Protein AF-A0A9D9VCZ2-F1 (afdb_monomer_lite)

Radius of gyration: 19.14 Å; chains: 1; bounding box: 24×22×69 Å

pLDDT: mean 80.07, std 17.74, range [39.88, 94.94]

Sequence (76 aa):
MECFNGCHTEVLPQSIEAAITPLQSLRTLGANSIDRAEIITLTLKQLNLKILLIEFATAKNLGELTNIFNKTRGVV

Foldseek 3Di:
DDDPDDDDPVPVPPPPPPPADQAAFVVNVVDDPVNVLVVLVVVCVVVVHDDDCVVCPPPGGNNSSVVVVCVRVVND

Secondary structure (DSSP, 8-state):
---------------------TT--TGGGT--HHHHHHHHHHHHHHTT----GGGGTT--SHHHHHHHHHHHHT--

Structure (mmCIF, N/CA/C/O backbone):
data_AF-A0A9D9VCZ2-F1
#
_entry.id   AF-A0A9D9VCZ2-F1
#
loop_
_atom_site.group_PDB
_atom_site.id
_atom_site.type_symbol
_atom_site.label_atom_id
_atom_site.label_alt_id
_atom_site.label_comp_id
_atom_site.label_asym_id
_atom_site.label_entity_id
_atom_site.label_seq_id
_atom_site.pdbx_PDB_ins_code
_atom_site.Cartn_x
_atom_site.Cartn_y
_atom_site.Cartn_z
_atom_site.occupancy
_atom_site.B_iso_or_equiv
_atom_site.auth_seq_id
_atom_site.auth_comp_id
_atom_site.auth_asym_id
_atom_site.auth_atom_id
_atom_site.pdbx_PDB_model_num
ATOM 1 N N . MET A 1 1 ? -3.829 4.448 -60.252 1.00 40.41 1 MET A N 1
ATOM 2 C CA . MET A 1 1 ? -4.200 5.234 -59.062 1.00 40.41 1 MET A CA 1
ATOM 3 C C . MET A 1 1 ? -4.511 4.226 -57.981 1.00 40.41 1 MET A C 1
ATOM 5 O O . MET A 1 1 ? -5.388 3.394 -58.179 1.00 40.41 1 MET A O 1
ATOM 9 N N . GLU A 1 2 ? -3.634 4.176 -56.991 1.00 46.66 2 GLU A N 1
ATOM 10 C CA . GLU A 1 2 ? -3.357 3.013 -56.154 1.00 46.66 2 GLU A CA 1
ATOM 11 C C . GLU A 1 2 ? -4.487 2.624 -55.193 1.00 46.66 2 GLU A C 1
ATOM 13 O O . GLU A 1 2 ? -5.228 3.464 -54.686 1.00 46.66 2 GLU A O 1
ATOM 18 N N . CYS A 1 3 ? -4.596 1.314 -54.952 1.00 39.88 3 CYS A N 1
ATOM 19 C CA . CYS A 1 3 ? -5.454 0.721 -53.938 1.00 39.88 3 CYS A CA 1
ATOM 20 C C . CYS A 1 3 ? -5.145 1.329 -52.564 1.00 39.88 3 CYS A C 1
ATOM 22 O O . CYS A 1 3 ? -4.005 1.282 -52.101 1.00 39.88 3 CYS A O 1
ATOM 24 N N . PHE A 1 4 ? -6.184 1.841 -51.906 1.00 51.38 4 PHE A N 1
ATOM 25 C CA . PHE A 1 4 ? -6.209 2.283 -50.512 1.00 51.38 4 PHE A CA 1
ATOM 26 C C . PHE A 1 4 ? -6.065 1.049 -49.588 1.00 51.38 4 PHE A C 1
ATOM 28 O O . PHE A 1 4 ? -7.013 0.618 -48.937 1.00 51.38 4 PHE A O 1
ATOM 35 N N . ASN A 1 5 ? -4.892 0.405 -49.617 1.00 51.81 5 ASN A N 1
ATOM 36 C CA . ASN A 1 5 ? -4.472 -0.626 -48.665 1.00 51.81 5 ASN A CA 1
ATOM 37 C C . ASN A 1 5 ? -4.390 0.062 -47.292 1.00 51.81 5 ASN A C 1
ATOM 39 O O . ASN A 1 5 ? -3.654 1.025 -47.130 1.00 51.81 5 ASN A O 1
ATOM 43 N N . GLY A 1 6 ? -5.205 -0.288 -46.302 1.00 55.75 6 GLY A N 1
ATOM 44 C CA . GLY A 1 6 ? -5.236 -1.624 -45.732 1.00 55.75 6 GLY A CA 1
ATOM 45 C C . GLY A 1 6 ? -4.121 -1.717 -44.691 1.00 55.75 6 GLY A C 1
ATOM 46 O O . GLY A 1 6 ? -2.954 -1.615 -45.044 1.00 55.75 6 GLY A O 1
ATOM 47 N N . CYS A 1 7 ? -4.507 -1.963 -43.437 1.00 49.56 7 CYS A N 1
ATOM 48 C CA . CYS A 1 7 ? -3.633 -2.314 -42.313 1.00 49.56 7 CYS A CA 1
ATOM 49 C C . CYS A 1 7 ? -2.946 -1.154 -41.577 1.00 49.56 7 CYS A C 1
ATOM 51 O O . CYS A 1 7 ? -1.754 -0.942 -41.716 1.00 49.56 7 CYS A O 1
ATOM 53 N N . HIS A 1 8 ? -3.674 -0.516 -40.664 1.00 45.38 8 HIS A N 1
ATOM 54 C CA . HIS A 1 8 ? -3.118 -0.199 -39.347 1.00 45.38 8 HIS A CA 1
ATOM 55 C C . HIS A 1 8 ? -4.240 -0.349 -38.312 1.00 45.38 8 HIS A C 1
ATOM 57 O O . HIS A 1 8 ? -4.679 0.589 -37.659 1.00 45.38 8 HIS A O 1
ATOM 63 N N . THR A 1 9 ? -4.711 -1.585 -38.127 1.00 48.78 9 THR A N 1
ATOM 64 C CA . THR A 1 9 ? -4.903 -2.044 -36.749 1.00 48.78 9 THR A CA 1
ATOM 65 C C . THR A 1 9 ? -3.532 -1.933 -36.097 1.00 48.78 9 THR A C 1
ATOM 67 O O . THR A 1 9 ? -2.734 -2.867 -36.148 1.00 48.78 9 THR A O 1
A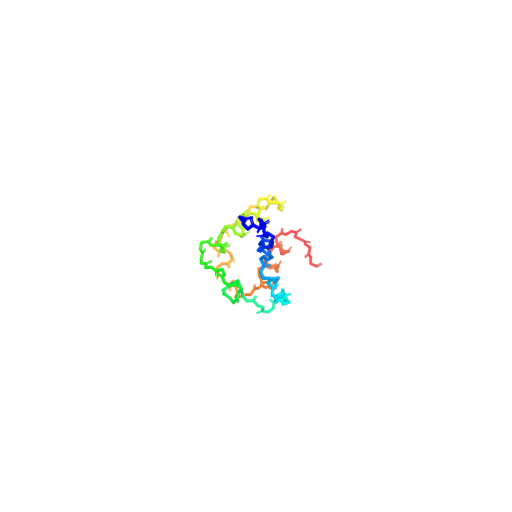TOM 70 N N . GLU A 1 10 ? -3.225 -0.752 -35.561 1.00 46.69 10 GLU A N 1
ATOM 71 C CA . GLU A 1 10 ? -2.225 -0.577 -34.518 1.00 46.69 10 GLU A CA 1
ATOM 72 C C . GLU A 1 10 ? -2.767 -1.339 -33.317 1.00 46.69 10 GLU A C 1
ATOM 74 O O . GLU A 1 10 ? -3.395 -0.803 -32.407 1.00 46.69 10 GLU A O 1
ATOM 79 N N . VAL A 1 11 ? -2.615 -2.660 -33.399 1.00 57.25 11 VAL A N 1
ATOM 80 C CA . VAL A 1 11 ? -2.677 -3.551 -32.264 1.00 57.25 11 VAL A CA 1
ATOM 81 C C . VAL A 1 11 ? -1.651 -2.961 -31.316 1.00 57.25 11 VAL A C 1
ATOM 83 O O . VAL A 1 11 ? -0.450 -3.096 -31.551 1.00 57.25 11 VAL A O 1
ATOM 86 N N 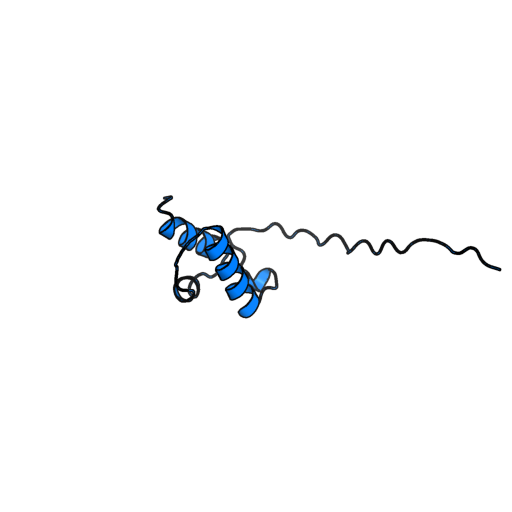. LEU A 1 12 ? -2.136 -2.226 -30.307 1.00 54.84 12 LEU A N 1
ATOM 87 C CA . LEU A 1 12 ? -1.374 -1.904 -29.109 1.00 54.84 12 LEU A CA 1
ATOM 88 C C . LEU A 1 12 ? -0.590 -3.177 -28.806 1.00 54.84 12 LEU A C 1
ATOM 90 O O . LEU A 1 12 ? -1.250 -4.210 -28.635 1.00 54.84 12 LEU A O 1
ATOM 94 N N . PRO A 1 13 ? 0.757 -3.167 -28.891 1.00 49.94 13 PRO A N 1
ATOM 95 C CA . PRO A 1 13 ? 1.533 -4.384 -28.732 1.00 49.94 13 PRO A CA 1
ATOM 96 C C . PRO A 1 13 ? 1.046 -4.981 -27.431 1.00 49.94 13 PRO A C 1
ATOM 98 O O . PRO A 1 13 ? 1.112 -4.287 -26.416 1.00 49.94 13 PRO A O 1
ATOM 101 N N . GLN A 1 14 ? 0.424 -6.164 -27.517 1.00 50.28 14 GLN A N 1
ATOM 102 C CA . GLN A 1 14 ? -0.220 -6.825 -26.392 1.00 50.28 14 GLN A CA 1
ATOM 103 C C . GLN A 1 14 ? 0.819 -6.821 -25.292 1.00 50.28 14 GLN A C 1
ATOM 105 O O . GLN A 1 14 ? 1.834 -7.514 -25.395 1.00 50.28 14 GLN A O 1
ATOM 110 N N . SER A 1 15 ? 0.644 -5.897 -24.346 1.00 57.19 15 SER A N 1
ATOM 111 C CA . SER A 1 15 ? 1.625 -5.641 -23.316 1.00 57.19 15 SER A CA 1
ATOM 112 C C . SER A 1 15 ? 1.796 -6.983 -22.657 1.00 57.19 15 SER A C 1
ATOM 114 O O . SER A 1 15 ? 0.798 -7.527 -22.189 1.00 57.19 15 SER A O 1
ATOM 116 N N . ILE A 1 16 ? 3.004 -7.546 -22.726 1.00 53.44 16 ILE A N 1
ATOM 117 C CA . ILE A 1 16 ? 3.366 -8.762 -22.008 1.00 53.44 16 ILE A CA 1
ATOM 118 C C . ILE A 1 16 ? 2.826 -8.543 -20.603 1.00 53.44 16 ILE A C 1
ATOM 120 O O . ILE A 1 16 ? 3.333 -7.671 -19.895 1.00 53.44 16 ILE A O 1
ATOM 124 N N . GLU A 1 17 ? 1.720 -9.212 -20.269 1.00 61.47 17 GLU A N 1
ATOM 125 C CA . GLU A 1 17 ? 1.057 -9.053 -18.986 1.00 61.47 17 GLU A CA 1
ATOM 126 C C . GLU A 1 17 ? 2.039 -9.634 -17.982 1.00 61.47 17 GLU A C 1
ATOM 128 O O . GLU A 1 17 ? 2.095 -10.842 -17.758 1.00 61.47 17 GLU A O 1
ATOM 133 N N . ALA A 1 18 ? 2.928 -8.781 -17.475 1.00 67.12 18 ALA A N 1
ATOM 134 C CA . ALA A 1 18 ? 3.870 -9.167 -16.456 1.00 67.12 18 ALA A CA 1
ATOM 135 C C . ALA A 1 18 ? 3.012 -9.685 -15.307 1.00 67.12 18 ALA A C 1
ATOM 137 O O . ALA A 1 18 ? 2.230 -8.922 -14.738 1.00 67.12 18 ALA A O 1
ATOM 138 N N . ALA A 1 19 ? 3.098 -10.991 -15.041 1.00 76.38 19 ALA A N 1
ATOM 139 C CA . ALA A 1 19 ? 2.281 -11.634 -14.029 1.00 76.38 19 ALA A CA 1
ATOM 140 C C . ALA A 1 19 ? 2.416 -10.836 -12.729 1.00 76.38 19 ALA A C 1
ATOM 142 O O . ALA A 1 19 ? 3.518 -10.706 -12.194 1.00 76.38 19 ALA A O 1
ATOM 143 N N . ILE A 1 20 ? 1.310 -10.250 -12.270 1.00 81.56 20 ILE A N 1
ATOM 144 C CA . ILE A 1 20 ? 1.305 -9.414 -11.075 1.00 81.56 20 ILE A CA 1
ATOM 145 C C . ILE A 1 20 ? 1.446 -10.339 -9.870 1.00 81.56 20 ILE A C 1
ATOM 147 O O . ILE A 1 20 ? 0.581 -11.168 -9.594 1.00 81.56 20 ILE A O 1
ATOM 151 N N . THR A 1 21 ? 2.544 -10.192 -9.140 1.00 89.00 21 THR A N 1
ATOM 152 C CA . THR A 1 21 ? 2.838 -10.964 -7.930 1.00 89.00 21 THR A CA 1
ATOM 153 C C . THR A 1 21 ? 2.749 -10.076 -6.687 1.00 89.00 21 THR A C 1
ATOM 155 O O . THR A 1 21 ? 3.073 -8.888 -6.748 1.00 89.00 21 THR A O 1
ATOM 158 N N . PRO A 1 22 ? 2.385 -10.625 -5.514 1.00 88.44 22 PRO A N 1
ATOM 159 C CA . PRO A 1 22 ? 2.320 -9.849 -4.272 1.00 88.44 22 PRO A CA 1
ATOM 160 C C . PRO A 1 22 ? 3.683 -9.285 -3.839 1.00 88.44 22 PRO A C 1
ATOM 162 O O . PRO A 1 22 ? 3.732 -8.323 -3.079 1.00 88.44 22 PRO A O 1
ATOM 165 N N . LEU A 1 23 ? 4.790 -9.850 -4.328 1.00 90.81 23 LEU A N 1
ATOM 166 C CA . LEU A 1 23 ? 6.146 -9.385 -4.031 1.00 90.81 23 LEU A CA 1
ATOM 167 C C . LEU A 1 23 ? 6.559 -8.167 -4.865 1.00 90.81 23 LEU A C 1
ATOM 169 O O . LEU A 1 23 ? 7.507 -7.472 -4.498 1.00 90.81 23 LEU A O 1
ATOM 173 N N . GLN A 1 24 ? 5.859 -7.882 -5.967 1.00 91.44 24 GLN A N 1
ATOM 174 C CA . GLN A 1 24 ? 6.158 -6.720 -6.792 1.00 91.44 24 GLN A CA 1
ATOM 175 C C . GLN A 1 24 ? 5.719 -5.427 -6.119 1.00 91.44 24 GLN A C 1
ATOM 177 O O . GLN A 1 24 ? 4.694 -5.342 -5.444 1.00 91.44 24 GLN A O 1
ATOM 182 N N . SER A 1 25 ? 6.512 -4.387 -6.345 1.00 90.44 25 SER A N 1
ATOM 183 C CA . SER A 1 25 ? 6.162 -3.022 -5.973 1.00 90.44 25 SER A CA 1
ATOM 184 C C . SER A 1 25 ? 5.389 -2.342 -7.100 1.00 90.44 25 SER A C 1
ATOM 186 O O . SER A 1 25 ? 5.585 -2.642 -8.278 1.00 90.44 25 SER A O 1
ATOM 188 N N . LEU A 1 26 ? 4.573 -1.348 -6.760 1.00 89.00 26 LEU A N 1
ATOM 189 C CA . LEU A 1 26 ? 3.956 -0.480 -7.768 1.00 89.00 26 LEU A CA 1
ATOM 190 C C . LEU A 1 26 ? 5.018 0.214 -8.637 1.00 89.00 26 LEU A C 1
ATOM 192 O O . LEU A 1 26 ? 4.861 0.312 -9.849 1.00 89.00 26 LEU A O 1
ATOM 196 N N . ARG A 1 27 ? 6.166 0.566 -8.045 1.00 89.69 27 ARG A N 1
ATOM 197 C CA . ARG A 1 27 ? 7.306 1.137 -8.771 1.00 89.69 27 ARG A CA 1
ATOM 198 C C . ARG A 1 27 ? 7.841 0.212 -9.861 1.00 89.69 27 ARG A C 1
ATOM 200 O O . ARG A 1 27 ? 8.139 0.671 -10.956 1.00 89.69 27 ARG A O 1
ATOM 207 N N . THR A 1 28 ? 7.950 -1.085 -9.578 1.00 88.69 28 THR A N 1
ATOM 208 C CA . THR A 1 28 ? 8.396 -2.084 -10.566 1.00 88.69 28 THR A CA 1
ATOM 209 C C . THR A 1 28 ? 7.375 -2.323 -11.676 1.00 88.69 28 THR A C 1
ATOM 211 O O . THR A 1 28 ? 7.743 -2.845 -12.719 1.00 88.69 28 THR A O 1
ATOM 214 N N . LEU A 1 29 ? 6.121 -1.913 -11.468 1.00 86.69 29 LEU A N 1
ATOM 215 C CA . LEU A 1 29 ? 5.056 -1.926 -12.472 1.00 86.69 29 LEU A CA 1
ATOM 216 C C . LEU A 1 29 ? 4.937 -0.584 -13.220 1.00 86.69 29 LEU A C 1
ATOM 218 O O . LEU A 1 29 ? 3.996 -0.390 -13.978 1.00 86.69 29 LEU A O 1
ATOM 222 N N . GLY A 1 30 ? 5.878 0.344 -13.010 1.00 87.56 30 GLY A N 1
ATOM 223 C CA . GLY A 1 30 ? 5.911 1.641 -13.690 1.00 87.56 30 GLY A CA 1
ATOM 224 C C . GLY A 1 30 ? 5.136 2.761 -12.991 1.00 87.56 30 GLY A C 1
ATOM 225 O O . GLY A 1 30 ? 5.152 3.884 -13.480 1.00 87.56 30 GLY A O 1
ATOM 226 N N . ALA A 1 31 ? 4.513 2.502 -11.838 1.00 90.06 31 ALA A N 1
ATOM 227 C CA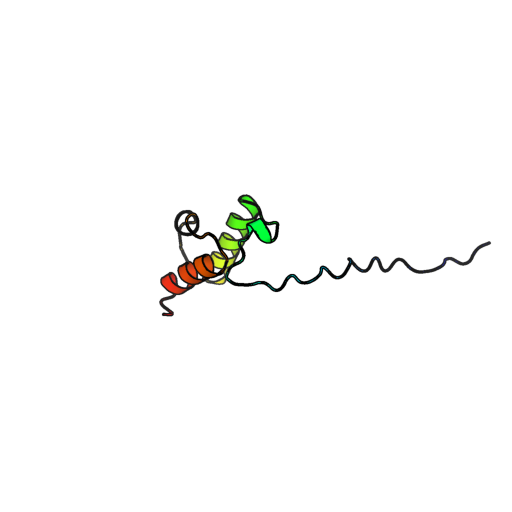 . ALA A 1 31 ? 3.787 3.521 -11.087 1.00 90.06 31 ALA A CA 1
ATOM 228 C C . ALA A 1 31 ? 4.723 4.355 -10.195 1.00 90.06 31 ALA A C 1
ATOM 230 O O . ALA A 1 31 ? 5.559 3.831 -9.453 1.00 90.06 31 ALA A O 1
ATOM 231 N N . ASN A 1 32 ? 4.561 5.673 -10.230 1.00 89.94 32 ASN A N 1
ATOM 232 C CA . ASN A 1 32 ? 5.279 6.611 -9.373 1.00 89.94 32 ASN A CA 1
ATOM 233 C C . ASN A 1 32 ? 4.457 6.972 -8.114 1.00 89.94 32 ASN A C 1
ATOM 235 O O . ASN A 1 32 ? 3.429 6.365 -7.812 1.00 89.94 32 ASN A O 1
ATOM 239 N N . SER A 1 33 ? 4.931 7.940 -7.324 1.00 89.62 33 SER A N 1
ATOM 240 C CA . SER A 1 33 ? 4.281 8.346 -6.069 1.00 89.62 33 SER A CA 1
ATOM 241 C C . SER A 1 33 ? 2.864 8.908 -6.250 1.00 89.62 33 SER A C 1
ATOM 243 O O . SER A 1 33 ? 2.030 8.706 -5.368 1.00 89.62 33 SER A O 1
ATOM 245 N N . ILE A 1 34 ? 2.592 9.595 -7.364 1.00 92.12 34 ILE A N 1
ATOM 246 C CA . ILE A 1 34 ? 1.272 10.156 -7.686 1.00 92.12 34 ILE A CA 1
ATOM 247 C C . ILE A 1 34 ? 0.324 9.014 -8.045 1.00 92.12 34 ILE A C 1
ATOM 249 O O . ILE A 1 34 ? -0.719 8.873 -7.410 1.00 92.12 34 ILE A O 1
ATOM 253 N N . ASP A 1 35 ? 0.747 8.138 -8.959 1.00 92.69 35 ASP A N 1
ATOM 254 C CA . ASP A 1 35 ? -0.037 6.968 -9.373 1.00 92.69 35 ASP A CA 1
ATOM 255 C C . ASP A 1 35 ? -0.370 6.082 -8.170 1.00 92.69 35 ASP A C 1
ATOM 257 O O . ASP A 1 35 ? -1.500 5.644 -7.982 1.00 92.69 35 ASP A O 1
ATOM 261 N N . ARG A 1 36 ? 0.609 5.860 -7.285 1.00 92.81 36 ARG A N 1
ATOM 262 C CA . ARG A 1 36 ? 0.415 5.081 -6.060 1.00 92.81 36 ARG A CA 1
ATOM 263 C C . ARG A 1 36 ? -0.640 5.702 -5.147 1.00 92.81 36 ARG A C 1
ATOM 265 O O . ARG A 1 36 ? -1.490 4.975 -4.636 1.00 92.81 36 ARG A O 1
ATOM 272 N N . ALA A 1 37 ? -0.589 7.014 -4.923 1.00 93.44 37 ALA A N 1
ATOM 273 C CA . ALA A 1 37 ? -1.582 7.703 -4.103 1.00 93.44 37 ALA A CA 1
ATOM 274 C C . ALA A 1 37 ? -2.980 7.633 -4.734 1.00 93.44 37 ALA A C 1
ATOM 276 O O . ALA A 1 37 ? -3.964 7.426 -4.020 1.00 93.44 37 ALA A O 1
ATOM 277 N N . GLU A 1 38 ? -3.069 7.748 -6.059 1.00 94.62 38 GLU A N 1
ATOM 278 C CA . GLU A 1 38 ? -4.325 7.647 -6.797 1.00 94.62 38 GLU A CA 1
ATOM 279 C C . GLU A 1 38 ? -4.918 6.236 -6.720 1.00 94.62 38 GLU A C 1
ATOM 281 O O . GLU A 1 38 ? -6.064 6.087 -6.298 1.00 94.62 38 GLU A O 1
ATOM 286 N N . ILE A 1 39 ? -4.126 5.197 -7.002 1.00 93.31 39 ILE A N 1
ATOM 287 C CA . ILE A 1 39 ? -4.533 3.787 -6.901 1.00 93.31 39 ILE A CA 1
ATOM 288 C C . ILE A 1 39 ? -5.066 3.477 -5.499 1.00 93.31 39 ILE A C 1
ATOM 290 O O . ILE A 1 39 ? -6.150 2.904 -5.355 1.00 93.31 39 ILE A O 1
ATOM 294 N N . ILE A 1 40 ? -4.341 3.885 -4.451 1.00 94.00 40 ILE A N 1
ATOM 295 C CA . ILE A 1 40 ? -4.774 3.674 -3.064 1.00 94.00 40 ILE A CA 1
ATOM 296 C C . ILE A 1 40 ? -6.083 4.425 -2.806 1.00 94.00 40 ILE A C 1
ATOM 298 O O . ILE A 1 40 ? -7.022 3.846 -2.267 1.00 94.00 40 ILE A O 1
ATOM 302 N N . THR A 1 41 ? -6.184 5.686 -3.226 1.00 94.06 41 THR A N 1
ATOM 303 C CA . THR A 1 41 ? -7.385 6.508 -3.022 1.00 94.06 41 THR A CA 1
ATOM 304 C C . THR A 1 41 ? -8.609 5.922 -3.725 1.00 94.06 41 THR A C 1
ATOM 306 O O . THR A 1 41 ? -9.690 5.872 -3.135 1.00 94.06 41 THR A O 1
ATOM 309 N N . LEU A 1 42 ? -8.459 5.459 -4.967 1.00 94.94 42 LEU A N 1
ATOM 310 C CA . LEU A 1 42 ? -9.522 4.795 -5.720 1.00 94.94 42 LEU A CA 1
ATOM 311 C C . LEU A 1 42 ? -9.950 3.499 -5.029 1.00 94.94 42 LEU A C 1
ATOM 313 O O . LEU A 1 42 ? -11.143 3.292 -4.817 1.00 94.94 42 LEU A O 1
ATOM 317 N N . THR A 1 43 ? -8.988 2.695 -4.577 1.00 93.56 43 THR A N 1
ATOM 318 C CA . THR A 1 43 ? -9.258 1.448 -3.847 1.00 93.56 43 THR A CA 1
ATOM 319 C C . THR A 1 4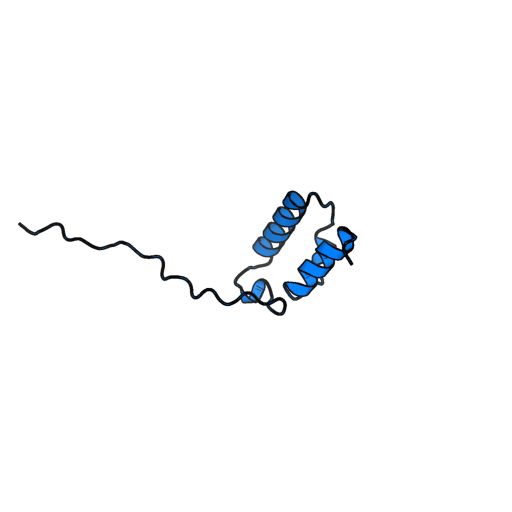3 ? -10.006 1.718 -2.537 1.00 93.56 43 THR A C 1
ATOM 321 O O . THR A 1 43 ? -11.002 1.061 -2.242 1.00 93.56 43 THR A O 1
ATOM 324 N N . LEU A 1 44 ? -9.594 2.729 -1.762 1.00 93.25 44 LEU A N 1
ATOM 325 C CA . LEU A 1 44 ? -10.284 3.146 -0.536 1.00 93.25 44 LEU A CA 1
ATOM 326 C C . LEU A 1 44 ? -11.732 3.560 -0.809 1.00 93.25 44 LEU A C 1
ATOM 328 O O . LEU A 1 44 ? -12.631 3.137 -0.084 1.00 93.25 44 LEU A O 1
ATOM 332 N N . LYS A 1 45 ? -11.969 4.343 -1.870 1.00 93.88 45 LYS A N 1
ATOM 333 C CA . LYS A 1 45 ? -13.320 4.742 -2.292 1.00 93.88 45 LYS A CA 1
ATOM 334 C C . LYS A 1 45 ? -14.166 3.532 -2.688 1.00 93.88 45 LYS A C 1
ATOM 336 O O . LYS A 1 45 ? -15.294 3.416 -2.222 1.00 93.88 45 LYS A O 1
ATOM 341 N N . GLN A 1 46 ? -13.622 2.620 -3.494 1.00 94.69 46 GLN A N 1
ATOM 342 C CA . GLN A 1 46 ? -14.316 1.406 -3.942 1.00 94.69 46 GLN A CA 1
ATOM 343 C C . GLN A 1 46 ? -14.659 0.466 -2.782 1.00 94.69 46 GLN A C 1
ATOM 345 O O . GLN A 1 46 ? -15.733 -0.128 -2.758 1.00 94.69 46 GLN A O 1
ATOM 350 N N . LEU A 1 47 ? -13.766 0.352 -1.797 1.00 91.94 47 LEU A N 1
ATOM 351 C CA . LEU A 1 47 ? -13.967 -0.475 -0.607 1.00 91.94 47 LEU A CA 1
ATOM 352 C C . LEU A 1 47 ? -14.730 0.246 0.518 1.00 91.94 47 LEU A C 1
ATOM 354 O O . LEU A 1 47 ? -14.991 -0.374 1.550 1.00 91.94 47 LEU A O 1
ATOM 358 N N . ASN A 1 48 ? -15.082 1.523 0.322 1.00 93.00 48 ASN A N 1
ATOM 359 C CA . ASN A 1 48 ? -15.698 2.421 1.303 1.00 93.00 48 ASN A CA 1
ATOM 360 C C . ASN A 1 48 ? -14.928 2.493 2.642 1.00 93.00 48 ASN A C 1
ATOM 362 O O . ASN A 1 48 ? -15.512 2.487 3.726 1.00 93.00 48 ASN A O 1
ATOM 366 N N . LEU A 1 49 ? -13.596 2.536 2.564 1.00 90.94 49 LEU A N 1
ATOM 367 C CA . LEU A 1 49 ? -12.688 2.590 3.709 1.00 90.94 49 LEU A CA 1
ATOM 368 C C . LEU A 1 49 ? -12.203 4.022 3.960 1.00 90.94 49 LEU A C 1
ATOM 370 O O . LEU A 1 49 ? -11.883 4.761 3.031 1.00 90.94 49 LEU A O 1
ATOM 374 N N . LYS A 1 50 ? -12.087 4.402 5.237 1.00 88.19 50 LYS A N 1
ATOM 375 C CA . LYS A 1 50 ? -11.559 5.704 5.675 1.00 88.19 50 LYS A CA 1
ATOM 376 C C . LYS A 1 50 ? -10.197 5.523 6.347 1.00 88.19 50 LYS A C 1
ATOM 378 O O . LYS A 1 50 ? -10.093 5.594 7.567 1.00 88.19 50 LYS A O 1
ATOM 383 N N . ILE A 1 51 ? -9.169 5.244 5.548 1.00 89.12 51 ILE A N 1
ATOM 384 C CA . ILE A 1 51 ? -7.782 5.064 6.010 1.00 89.12 51 ILE A CA 1
ATOM 385 C C . ILE A 1 51 ? -6.954 6.261 5.541 1.00 89.12 51 ILE A C 1
ATOM 387 O O . ILE A 1 51 ? -7.122 6.731 4.416 1.00 89.12 51 ILE A O 1
ATOM 391 N N . LEU A 1 52 ? -6.053 6.756 6.390 1.00 91.00 52 LEU A N 1
ATOM 392 C CA . LEU A 1 52 ? -5.111 7.804 6.004 1.00 91.00 52 LEU A CA 1
ATOM 393 C C . LEU A 1 52 ? -4.052 7.240 5.048 1.00 91.00 52 LEU A C 1
ATOM 395 O O . LEU A 1 52 ? -3.501 6.169 5.287 1.00 91.00 52 LEU A O 1
ATOM 399 N N . LEU A 1 53 ? -3.702 7.991 4.000 1.00 90.31 53 LEU A N 1
ATOM 400 C CA . LEU A 1 53 ? -2.693 7.558 3.021 1.00 90.31 53 LEU A CA 1
ATOM 401 C C . LEU A 1 53 ? -1.316 7.272 3.645 1.00 90.31 53 LEU A C 1
ATOM 403 O O . LEU A 1 53 ? -0.575 6.441 3.124 1.00 90.31 53 LEU A O 1
ATOM 407 N N . ILE A 1 54 ? -0.983 7.920 4.768 1.00 91.12 54 ILE A N 1
ATOM 408 C CA . ILE A 1 54 ? 0.283 7.709 5.487 1.00 91.12 54 ILE A CA 1
ATOM 409 C C . ILE A 1 54 ? 0.461 6.260 5.962 1.00 91.12 54 ILE A C 1
ATOM 411 O O . ILE A 1 54 ? 1.584 5.763 5.955 1.00 91.12 54 ILE A O 1
ATOM 415 N N . GLU A 1 55 ? -0.631 5.552 6.267 1.00 91.06 55 GLU A N 1
ATOM 416 C CA . GLU A 1 55 ? -0.592 4.144 6.688 1.00 91.06 55 GLU A CA 1
ATOM 417 C C . GLU A 1 55 ? -0.021 3.240 5.592 1.00 91.06 55 GLU A C 1
ATOM 419 O O . GLU A 1 55 ? 0.591 2.213 5.873 1.00 91.06 55 GLU A O 1
ATOM 424 N N . PHE A 1 56 ? -0.173 3.644 4.329 1.00 91.94 56 PHE A N 1
ATOM 425 C CA . PHE A 1 56 ? 0.329 2.899 3.184 1.00 91.94 56 PHE A CA 1
ATOM 426 C C . PHE A 1 56 ? 1.771 3.242 2.836 1.00 91.94 56 PHE A C 1
ATOM 428 O O . PHE A 1 56 ? 2.360 2.512 2.045 1.00 91.94 56 PHE A O 1
ATOM 435 N N . ALA A 1 57 ? 2.359 4.308 3.392 1.00 89.50 57 ALA A N 1
ATOM 436 C CA . ALA A 1 57 ? 3.705 4.762 3.034 1.00 89.50 57 ALA A CA 1
ATOM 437 C C . ALA A 1 57 ? 4.775 3.688 3.292 1.00 89.50 57 ALA A C 1
ATOM 439 O O . ALA A 1 57 ? 5.725 3.572 2.516 1.00 89.50 57 ALA A O 1
ATOM 440 N N . THR A 1 58 ? 4.574 2.872 4.329 1.00 88.69 58 THR A N 1
ATOM 441 C CA . THR A 1 58 ? 5.469 1.786 4.754 1.00 88.69 58 THR A CA 1
ATOM 442 C C . THR A 1 58 ? 5.407 0.548 3.860 1.00 88.69 58 THR A C 1
ATOM 444 O O . THR A 1 58 ? 6.372 -0.214 3.843 1.00 88.69 58 THR A O 1
ATOM 447 N N . ALA A 1 59 ? 4.328 0.360 3.092 1.00 93.19 59 ALA A N 1
ATOM 448 C CA . ALA A 1 59 ? 4.158 -0.808 2.233 1.00 93.19 59 ALA A CA 1
ATOM 449 C C . ALA A 1 59 ? 5.123 -0.772 1.041 1.00 93.19 59 ALA A C 1
ATOM 451 O O . ALA A 1 59 ? 5.136 0.180 0.257 1.00 93.19 59 ALA A O 1
ATOM 452 N N . LYS A 1 60 ? 5.920 -1.826 0.875 1.00 92.12 60 LYS A N 1
ATOM 453 C CA . LYS A 1 60 ? 6.950 -1.917 -0.172 1.00 92.12 60 LYS A CA 1
ATOM 454 C C . LYS A 1 60 ? 6.459 -2.629 -1.424 1.00 92.12 60 LYS A C 1
ATOM 456 O O . LYS A 1 60 ? 6.999 -2.412 -2.508 1.00 92.12 60 LYS A O 1
ATOM 461 N N . ASN A 1 61 ? 5.447 -3.474 -1.279 1.00 93.62 61 ASN A N 1
ATOM 462 C CA . ASN A 1 61 ? 4.917 -4.316 -2.341 1.00 93.62 61 ASN A CA 1
ATOM 463 C C . ASN A 1 61 ? 3.387 -4.423 -2.275 1.00 93.62 61 ASN A C 1
ATOM 465 O O . ASN A 1 61 ? 2.742 -3.929 -1.347 1.00 93.62 61 ASN A O 1
ATOM 469 N N . LEU A 1 62 ? 2.807 -5.041 -3.301 1.00 92.00 62 LEU A N 1
ATOM 470 C CA . LEU A 1 62 ? 1.364 -5.231 -3.430 1.00 92.00 62 LEU A CA 1
ATOM 471 C C . LEU A 1 62 ? 0.777 -6.094 -2.305 1.00 92.00 62 LEU A C 1
ATOM 473 O O . LEU A 1 62 ? -0.348 -5.845 -1.869 1.00 92.00 62 LEU A O 1
ATOM 477 N N . GLY A 1 63 ? 1.529 -7.074 -1.804 1.00 92.44 63 GLY A N 1
ATOM 478 C CA . GLY A 1 63 ? 1.120 -7.921 -0.687 1.00 92.44 63 GLY A CA 1
ATOM 479 C C . GLY A 1 63 ? 0.941 -7.123 0.603 1.00 92.44 63 GLY A C 1
ATOM 480 O O . GLY A 1 63 ? -0.093 -7.235 1.256 1.00 92.44 63 GLY A O 1
ATOM 481 N N . GLU A 1 64 ? 1.896 -6.254 0.937 1.00 94.25 64 GLU A N 1
ATOM 482 C CA . GLU A 1 64 ? 1.797 -5.378 2.108 1.00 94.25 64 GLU A CA 1
ATOM 483 C C . GLU A 1 64 ? 0.651 -4.368 1.978 1.00 94.25 64 GLU A C 1
ATOM 485 O O . GLU A 1 64 ? -0.080 -4.159 2.945 1.00 94.25 64 GLU A O 1
ATOM 490 N N . LEU A 1 65 ? 0.430 -3.799 0.785 1.00 92.50 65 LEU A N 1
ATOM 491 C CA . LEU A 1 65 ? -0.740 -2.947 0.527 1.00 92.50 65 LEU A CA 1
ATOM 492 C C . LEU A 1 65 ? -2.046 -3.711 0.787 1.00 92.50 65 LEU A C 1
ATOM 494 O O . LEU A 1 65 ? -2.916 -3.226 1.508 1.00 92.50 65 LEU A O 1
ATOM 498 N N . THR A 1 66 ? -2.156 -4.926 0.247 1.00 91.81 66 THR A N 1
ATOM 499 C CA . THR A 1 66 ? -3.322 -5.805 0.430 1.00 91.81 66 THR A CA 1
ATOM 500 C C . THR A 1 66 ? -3.541 -6.143 1.903 1.00 91.81 66 THR A C 1
ATOM 502 O O . THR A 1 66 ? -4.670 -6.097 2.389 1.00 91.81 66 THR A O 1
ATOM 505 N N . ASN A 1 67 ? -2.466 -6.409 2.645 1.00 92.62 67 ASN A N 1
ATOM 506 C CA . ASN A 1 67 ? -2.533 -6.679 4.075 1.00 92.62 67 ASN A CA 1
ATOM 507 C C . ASN A 1 67 ? -3.093 -5.484 4.865 1.00 92.62 67 ASN A C 1
ATOM 509 O O . ASN A 1 67 ? -3.929 -5.673 5.746 1.00 92.62 67 ASN A O 1
ATOM 513 N N . ILE A 1 68 ? -2.690 -4.253 4.529 1.00 92.31 68 ILE A N 1
ATOM 514 C CA . ILE A 1 68 ? -3.237 -3.041 5.161 1.00 92.31 68 ILE A CA 1
ATOM 515 C C . ILE A 1 68 ? -4.742 -2.928 4.888 1.00 92.31 68 ILE A C 1
ATOM 517 O O . ILE A 1 68 ? -5.515 -2.707 5.821 1.00 92.31 68 ILE A O 1
ATOM 521 N N . PHE A 1 69 ? -5.178 -3.148 3.642 1.00 91.31 69 PHE A N 1
ATOM 522 C CA . PHE A 1 69 ? -6.604 -3.133 3.303 1.00 91.31 69 PHE A CA 1
ATOM 523 C C . PHE A 1 69 ? -7.401 -4.204 4.067 1.00 91.31 69 PHE A C 1
ATOM 525 O O . PHE A 1 69 ? -8.465 -3.902 4.612 1.00 91.31 69 PHE A O 1
ATOM 532 N N . ASN A 1 70 ? -6.889 -5.435 4.154 1.00 90.06 70 ASN A N 1
ATOM 533 C CA . ASN A 1 70 ? -7.555 -6.539 4.853 1.00 90.06 70 ASN A CA 1
ATOM 534 C C . ASN A 1 70 ? -7.629 -6.314 6.364 1.00 90.06 70 ASN A C 1
ATOM 536 O O . ASN A 1 70 ? -8.691 -6.507 6.961 1.00 90.06 70 ASN A O 1
ATOM 540 N N . LYS A 1 71 ? -6.543 -5.812 6.967 1.00 87.94 71 LYS A N 1
ATOM 541 C CA . LYS A 1 71 ? -6.494 -5.457 8.390 1.00 87.94 71 LYS A CA 1
ATOM 542 C C . LYS A 1 71 ? -7.609 -4.481 8.757 1.00 87.94 71 LYS A C 1
ATOM 544 O O . LYS A 1 71 ? -8.263 -4.661 9.779 1.00 87.94 71 LYS A O 1
ATOM 549 N N . THR A 1 72 ? -7.863 -3.469 7.927 1.00 83.25 72 THR A N 1
ATOM 550 C CA . THR A 1 72 ? -8.949 -2.512 8.186 1.00 83.25 72 THR A CA 1
ATOM 551 C C . THR A 1 72 ? -10.335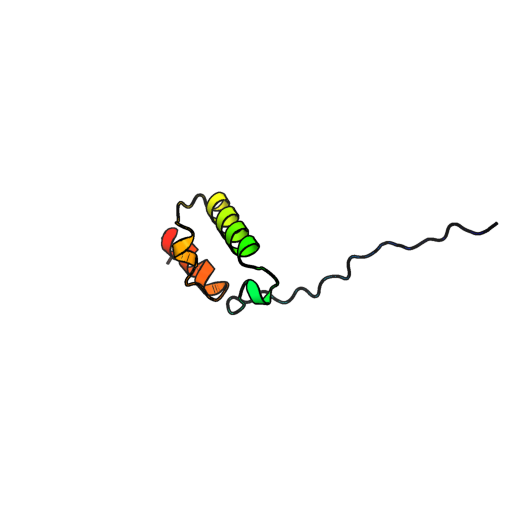 -3.114 7.965 1.00 83.25 72 THR A C 1
ATOM 553 O O . THR A 1 72 ? -11.275 -2.734 8.656 1.00 83.25 72 THR A O 1
ATOM 556 N N . ARG A 1 73 ? -10.484 -4.062 7.032 1.00 78.69 73 ARG A N 1
ATOM 557 C CA . ARG A 1 73 ? -11.766 -4.742 6.778 1.00 78.69 73 ARG A CA 1
ATOM 558 C C . ARG A 1 73 ? -12.142 -5.773 7.849 1.00 78.69 73 ARG A C 1
ATOM 560 O O . ARG A 1 73 ? -13.272 -6.248 7.822 1.00 78.69 73 ARG A O 1
ATOM 567 N N . GLY A 1 74 ? -11.239 -6.121 8.770 1.00 70.88 74 GLY A N 1
ATOM 568 C CA . GLY A 1 74 ? -11.476 -7.166 9.775 1.00 70.88 74 GLY A CA 1
ATOM 569 C C . GLY A 1 74 ? -11.544 -8.578 9.181 1.00 70.88 74 GLY A C 1
ATOM 570 O O . GLY A 1 74 ? -12.098 -9.477 9.803 1.00 70.88 74 GLY A O 1
ATOM 571 N N . VAL A 1 75 ? -11.006 -8.764 7.973 1.00 58.66 75 VAL A N 1
ATOM 572 C CA . VAL A 1 75 ? -10.902 -10.064 7.305 1.00 58.66 75 VAL A CA 1
ATOM 573 C C . VAL A 1 75 ? -9.482 -10.569 7.565 1.00 58.66 75 VAL A C 1
ATOM 575 O O . VAL A 1 75 ? -8.556 -10.193 6.847 1.00 58.66 75 VAL A O 1
ATOM 578 N N . VAL A 1 76 ? -9.309 -11.309 8.663 1.00 46.47 76 VAL A N 1
ATOM 579 C CA . VAL A 1 76 ? -8.084 -12.061 9.0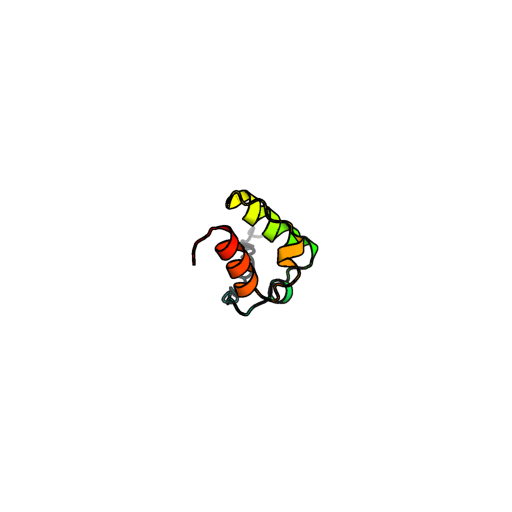00 1.00 46.47 76 VAL A CA 1
ATOM 580 C C . VAL A 1 76 ? -8.239 -13.491 8.518 1.00 46.47 76 VAL A C 1
ATOM 582 O O . VAL A 1 76 ? -9.297 -14.084 8.826 1.00 46.47 76 VAL A O 1
#